Protein AF-A0A3B8ICH8-F1 (afdb_monomer_lite)

Sequence (86 aa):
TSFWVAKQLKQNAPKARRWAYVWNTFGLLDILATSALASMLTQRAMTTGSQGVEALASFPFCFIPAFAPATIIFLHLTIYRRLRQV

Secondary structure (DSSP, 8-state):
-HHHHHHHHHTT-TTHHHHHHHHHHHHHHHHHHHHHHHHHHHHHHHHHT-TTHHHHHSTTTTHHHHHHHHHHHHHHHHHHHHHHH-

Radius of gyration: 17.43 Å; chains: 1; bounding box: 40×22×45 Å

Structure (mmCIF, N/CA/C/O backbone):
data_AF-A0A3B8ICH8-F1
#
_entry.id   AF-A0A3B8ICH8-F1
#
loop_
_atom_site.group_PDB
_atom_site.id
_atom_site.type_symbol
_atom_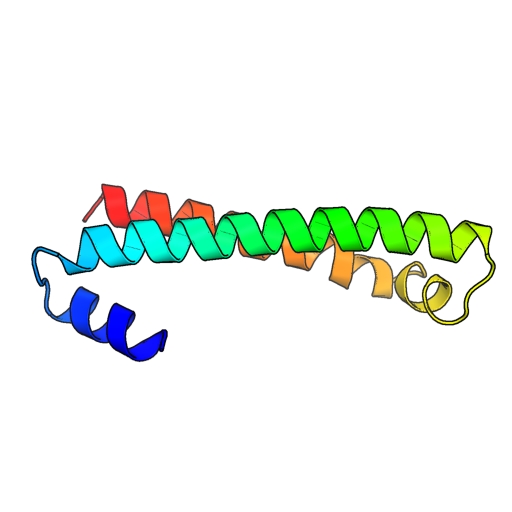site.label_atom_id
_atom_site.label_alt_id
_atom_site.label_comp_id
_atom_site.label_asym_id
_atom_site.label_entity_id
_atom_site.label_seq_id
_atom_site.pdbx_PDB_ins_code
_atom_site.Cartn_x
_atom_site.Cartn_y
_atom_site.Cartn_z
_atom_site.occupancy
_atom_site.B_iso_or_equiv
_atom_site.auth_seq_id
_atom_site.auth_comp_id
_atom_site.auth_asym_id
_atom_site.auth_atom_id
_atom_site.pdbx_PDB_model_num
ATOM 1 N N . THR A 1 1 ? 5.450 0.920 18.006 1.00 60.84 1 THR A N 1
ATOM 2 C CA . THR A 1 1 ? 4.443 2.008 17.943 1.00 60.84 1 THR A CA 1
ATOM 3 C C . THR A 1 1 ? 3.055 1.502 17.554 1.00 60.84 1 THR A C 1
ATOM 5 O O . THR A 1 1 ? 2.123 1.753 18.307 1.00 60.84 1 THR A O 1
ATOM 8 N N . SER A 1 2 ? 2.889 0.696 16.498 1.00 60.81 2 SER A N 1
ATOM 9 C CA . SER A 1 2 ? 1.573 0.164 16.064 1.00 60.81 2 SER A CA 1
ATOM 10 C C . SER A 1 2 ? 0.852 -0.728 17.095 1.00 60.81 2 SER A C 1
ATOM 12 O O . SER A 1 2 ? -0.371 -0.683 17.212 1.00 60.81 2 SER A O 1
ATOM 14 N N . PHE A 1 3 ? 1.601 -1.482 17.911 1.00 67.31 3 PHE A N 1
ATOM 15 C CA . PHE A 1 3 ? 1.050 -2.318 18.991 1.00 67.31 3 PHE A CA 1
ATOM 16 C C . PHE A 1 3 ? 0.278 -1.510 20.051 1.00 67.31 3 PHE A C 1
ATOM 18 O O . PHE A 1 3 ? -0.712 -1.982 20.607 1.00 67.31 3 PHE A O 1
ATOM 25 N N . TRP A 1 4 ? 0.693 -0.266 20.306 1.00 67.00 4 TRP A N 1
ATOM 26 C CA . TRP A 1 4 ? 0.052 0.601 21.295 1.00 67.00 4 TRP A CA 1
ATOM 27 C C . TRP A 1 4 ? -1.331 1.067 20.826 1.00 67.00 4 TRP A C 1
ATOM 29 O O . TRP A 1 4 ? -2.298 1.002 21.585 1.00 67.00 4 TRP A O 1
ATOM 39 N N . VAL A 1 5 ? -1.447 1.442 19.547 1.00 63.81 5 VAL A N 1
ATOM 40 C CA . VAL A 1 5 ? -2.722 1.831 18.923 1.00 63.81 5 VAL A CA 1
ATOM 41 C C . VAL A 1 5 ? -3.686 0.642 18.887 1.00 63.81 5 VAL A C 1
ATOM 43 O O . VAL A 1 5 ? -4.851 0.788 19.253 1.00 63.81 5 VAL A O 1
ATOM 46 N N . ALA A 1 6 ? -3.195 -0.555 18.545 1.00 70.56 6 ALA A N 1
ATOM 47 C CA . ALA A 1 6 ? -3.998 -1.780 18.556 1.00 70.56 6 ALA A CA 1
ATOM 48 C C . ALA A 1 6 ? -4.517 -2.135 19.965 1.00 70.56 6 ALA A C 1
ATOM 50 O O . ALA A 1 6 ? -5.683 -2.497 20.130 1.00 70.56 6 ALA A O 1
ATOM 51 N N . LYS A 1 7 ? -3.680 -1.978 21.000 1.00 72.25 7 LYS A N 1
ATOM 52 C CA . LYS A 1 7 ? -4.066 -2.211 22.401 1.00 72.25 7 LYS A CA 1
ATOM 53 C C . LYS A 1 7 ? -5.132 -1.217 22.881 1.00 72.25 7 LYS A C 1
ATOM 55 O O . LYS A 1 7 ? -6.091 -1.631 23.524 1.00 72.25 7 LYS A O 1
ATOM 60 N N . GLN A 1 8 ? -5.003 0.060 22.523 1.00 64.38 8 GLN A N 1
ATOM 61 C CA . GLN A 1 8 ? -5.980 1.117 22.829 1.00 64.38 8 GLN A CA 1
ATOM 62 C C . GLN A 1 8 ? -7.334 0.885 22.136 1.00 64.38 8 GLN A C 1
ATOM 64 O O . GLN A 1 8 ? -8.384 1.090 22.744 1.00 64.38 8 GLN A O 1
ATOM 69 N N . LEU A 1 9 ? -7.315 0.399 20.889 1.00 65.25 9 LEU A N 1
ATOM 70 C CA . LEU A 1 9 ? -8.512 -0.026 20.151 1.00 65.25 9 LEU A CA 1
ATOM 71 C C . LEU A 1 9 ? -9.213 -1.207 20.831 1.00 65.25 9 LEU A C 1
ATOM 73 O O . LEU A 1 9 ? -10.429 -1.184 20.985 1.00 65.25 9 LEU A O 1
ATOM 77 N N . LYS A 1 10 ? -8.452 -2.207 21.298 1.00 71.44 10 LYS A N 1
ATOM 78 C CA . LYS A 1 10 ? -8.997 -3.351 22.051 1.00 71.44 10 LYS A CA 1
ATOM 79 C C . LYS A 1 10 ? -9.629 -2.929 23.384 1.00 71.44 10 LYS A C 1
ATOM 81 O O . LYS A 1 10 ? -10.545 -3.586 23.860 1.00 71.44 10 LYS A O 1
ATOM 86 N N . GLN A 1 11 ? -9.144 -1.842 23.982 1.00 73.50 11 GLN A N 1
ATOM 87 C CA . GLN A 1 11 ? -9.637 -1.303 25.252 1.00 73.50 11 GLN A CA 1
ATOM 88 C C . GLN A 1 11 ? -10.813 -0.319 25.093 1.00 73.50 11 GLN A C 1
ATOM 90 O O . GLN A 1 11 ? -11.226 0.269 26.088 1.00 73.50 11 GLN A O 1
ATOM 95 N N . ASN A 1 12 ? -11.361 -0.132 23.879 1.00 64.56 12 ASN A N 1
ATOM 96 C CA . ASN A 1 12 ? -12.477 0.785 23.587 1.00 64.56 12 ASN A CA 1
ATOM 97 C C . ASN A 1 12 ? -12.277 2.210 24.138 1.00 64.56 12 ASN A C 1
ATOM 99 O O . ASN A 1 12 ? -13.237 2.904 24.476 1.00 64.56 12 ASN A O 1
ATOM 103 N N . ALA A 1 13 ? -11.029 2.681 24.228 1.00 67.38 13 ALA A N 1
ATOM 104 C CA . ALA A 1 13 ? -10.782 4.026 24.720 1.00 67.38 13 ALA A CA 1
ATOM 105 C C . ALA A 1 13 ? -11.406 5.051 23.747 1.00 67.38 13 ALA A C 1
ATOM 107 O O . ALA A 1 13 ? -11.167 4.973 22.537 1.00 67.38 13 ALA A O 1
ATOM 108 N N . PRO A 1 14 ? -12.153 6.061 24.231 1.00 65.25 14 PRO A N 1
ATOM 109 C CA . PRO A 1 14 ? -12.937 6.962 23.375 1.00 65.25 14 PRO A CA 1
ATOM 110 C C . PRO A 1 14 ? -12.080 7.758 22.376 1.00 65.25 14 PRO A C 1
ATOM 112 O O . PRO A 1 14 ? -12.552 8.175 21.320 1.00 65.25 14 PRO A O 1
ATOM 115 N N . LYS A 1 15 ? -10.786 7.942 22.670 1.00 73.88 15 LYS A N 1
ATOM 116 C CA . LYS A 1 15 ? -9.820 8.609 21.783 1.00 73.88 15 LYS A CA 1
ATOM 117 C C . LYS A 1 15 ? -9.080 7.652 20.839 1.00 73.88 15 LYS A C 1
ATOM 119 O O . LYS A 1 15 ? -8.496 8.124 19.865 1.00 73.88 15 LYS A O 1
ATOM 124 N N . ALA A 1 16 ? -9.121 6.337 21.071 1.00 76.12 16 ALA A N 1
ATOM 125 C CA . ALA A 1 16 ? -8.403 5.349 20.260 1.00 76.12 16 ALA A CA 1
ATOM 126 C C . ALA A 1 16 ? -8.862 5.362 18.798 1.00 76.12 16 ALA A C 1
ATOM 128 O O . ALA A 1 16 ? -8.040 5.251 17.893 1.00 76.12 16 ALA A O 1
ATOM 129 N N . ARG A 1 17 ? -10.159 5.591 18.557 1.00 77.38 17 ARG A N 1
ATOM 130 C CA . ARG A 1 17 ? -10.730 5.692 17.207 1.00 77.38 17 ARG A CA 1
ATOM 131 C C . ARG A 1 17 ? -10.160 6.876 16.426 1.00 77.38 17 ARG A C 1
ATOM 133 O O . ARG A 1 17 ? -9.759 6.707 15.281 1.00 77.38 17 ARG A O 1
ATOM 140 N N . ARG A 1 18 ? -10.061 8.060 17.048 1.00 81.88 18 ARG A N 1
ATOM 141 C CA . ARG A 1 18 ? -9.455 9.246 16.412 1.00 81.88 18 ARG A CA 1
ATOM 142 C C . ARG A 1 18 ? -7.982 9.013 16.089 1.00 81.88 18 ARG A C 1
ATOM 144 O O . ARG A 1 18 ? -7.560 9.304 14.976 1.00 81.88 18 ARG A O 1
ATOM 151 N N . TRP A 1 19 ? -7.229 8.430 17.022 1.00 84.12 19 TRP A N 1
ATOM 152 C CA . TRP A 1 19 ? -5.828 8.078 16.786 1.00 84.12 19 TRP A CA 1
ATOM 153 C C . TRP A 1 19 ? -5.663 7.050 15.666 1.00 84.12 19 TRP A C 1
ATOM 155 O O . TRP A 1 19 ? -4.771 7.202 14.838 1.00 84.12 19 TRP A O 1
ATOM 165 N N . ALA A 1 20 ? -6.548 6.057 15.586 1.00 86.25 20 ALA A N 1
ATOM 166 C CA . ALA A 1 20 ?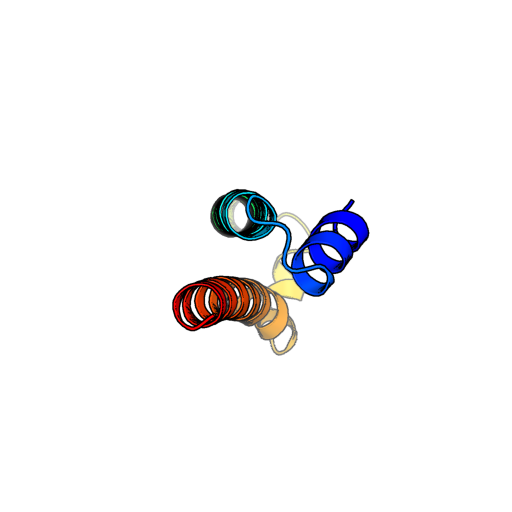 -6.549 5.077 14.509 1.00 86.25 20 ALA A CA 1
ATOM 167 C C . ALA A 1 20 ? -6.858 5.707 13.145 1.00 86.25 20 ALA A C 1
ATOM 169 O O . ALA A 1 20 ? -6.189 5.378 12.172 1.00 86.25 20 ALA A O 1
ATOM 170 N N . TYR A 1 21 ? -7.812 6.643 13.072 1.00 88.06 21 TYR A N 1
ATOM 171 C CA . TYR A 1 21 ? -8.075 7.406 11.848 1.00 88.06 21 TYR A CA 1
ATOM 172 C C . TYR A 1 21 ? -6.843 8.191 11.403 1.00 88.06 21 TYR A C 1
ATOM 174 O O . TYR A 1 21 ? -6.432 8.057 10.257 1.00 88.06 21 TYR A O 1
ATOM 182 N N . VAL A 1 22 ? -6.234 8.963 12.308 1.00 90.38 22 VAL A N 1
ATOM 183 C CA . VAL A 1 22 ? -5.034 9.758 12.008 1.00 90.38 22 VAL A CA 1
ATOM 184 C C . VAL A 1 22 ? -3.891 8.855 11.544 1.00 90.38 22 VAL A C 1
ATOM 186 O O . VAL A 1 22 ? -3.299 9.110 10.500 1.00 90.38 22 VAL A O 1
ATOM 189 N N . TRP A 1 23 ? -3.629 7.761 12.263 1.00 89.62 23 TRP A N 1
ATOM 190 C CA . TRP A 1 23 ? -2.578 6.805 11.913 1.00 89.62 23 TRP A CA 1
ATOM 191 C C . TRP A 1 23 ? -2.815 6.151 10.548 1.00 89.62 23 TRP A C 1
ATOM 193 O O . TRP A 1 23 ? -1.895 6.041 9.741 1.00 89.62 23 TRP A O 1
ATOM 203 N N . ASN A 1 24 ? -4.060 5.759 10.263 1.00 92.56 24 ASN A N 1
ATOM 204 C CA . ASN A 1 24 ? -4.431 5.169 8.982 1.00 92.56 24 ASN A CA 1
ATOM 205 C C . ASN A 1 24 ? -4.269 6.168 7.825 1.00 92.56 24 ASN A C 1
ATOM 207 O O . ASN A 1 24 ? -3.827 5.775 6.753 1.00 92.56 24 ASN A O 1
ATOM 211 N N . THR A 1 25 ? -4.570 7.452 8.050 1.00 92.69 25 THR A N 1
ATOM 212 C CA . THR A 1 25 ? -4.388 8.516 7.048 1.00 92.69 25 THR A CA 1
ATOM 213 C C . THR A 1 25 ? -2.924 8.817 6.777 1.00 92.69 25 THR A C 1
ATOM 215 O O . THR A 1 25 ? -2.547 8.934 5.615 1.00 92.69 25 THR A O 1
ATOM 218 N N . PHE A 1 26 ? -2.090 8.901 7.815 1.00 94.06 26 PHE A N 1
ATOM 219 C CA . PHE A 1 26 ? -0.650 9.086 7.629 1.00 94.06 26 PHE A CA 1
ATOM 220 C C . PHE A 1 26 ? -0.025 7.915 6.868 1.00 94.06 26 PHE A C 1
ATOM 222 O O . PHE A 1 26 ? 0.716 8.149 5.919 1.00 94.06 26 PHE A O 1
ATOM 229 N N . GLY A 1 27 ? -0.375 6.674 7.222 1.00 92.12 27 GLY A N 1
ATOM 230 C CA . GLY A 1 27 ? 0.100 5.494 6.496 1.00 92.12 27 GLY A CA 1
ATOM 231 C C . GLY A 1 27 ? -0.364 5.465 5.036 1.00 92.12 27 GLY A C 1
ATOM 232 O O . GLY A 1 27 ? 0.426 5.168 4.147 1.00 92.12 27 GLY A O 1
ATOM 233 N N . LEU A 1 28 ? -1.617 5.848 4.764 1.00 94.38 28 LEU A N 1
ATOM 234 C CA . LEU A 1 28 ? -2.118 5.933 3.393 1.00 94.38 28 LEU A CA 1
ATOM 235 C C . LEU A 1 28 ? -1.357 6.985 2.571 1.00 94.38 28 LEU A C 1
ATOM 237 O O . LEU A 1 28 ? -0.987 6.715 1.432 1.00 94.38 28 LEU A O 1
ATOM 241 N N . LEU A 1 29 ? -1.115 8.170 3.139 1.00 95.88 29 LEU A N 1
ATOM 242 C CA . LEU A 1 29 ? -0.393 9.247 2.458 1.00 95.88 29 LEU A CA 1
ATOM 243 C C . LEU A 1 29 ? 1.052 8.841 2.145 1.00 95.88 29 LEU A C 1
ATOM 245 O O . LEU A 1 29 ? 1.518 9.078 1.034 1.00 95.88 29 LEU A O 1
ATOM 249 N N . ASP A 1 30 ? 1.727 8.185 3.087 1.00 94.06 30 ASP A N 1
ATOM 250 C CA . ASP A 1 30 ? 3.091 7.679 2.912 1.00 94.06 30 ASP A CA 1
ATOM 251 C C . ASP A 1 30 ? 3.191 6.660 1.765 1.00 94.06 30 ASP A C 1
ATOM 253 O O . ASP A 1 30 ? 4.058 6.763 0.895 1.00 94.06 30 ASP A O 1
ATOM 257 N N . ILE A 1 31 ? 2.241 5.724 1.683 1.00 94.62 31 ILE A N 1
ATOM 258 C CA . ILE A 1 31 ? 2.187 4.736 0.597 1.00 94.62 31 ILE A CA 1
ATOM 259 C C . ILE A 1 31 ? 1.904 5.397 -0.754 1.00 94.62 31 ILE A C 1
ATOM 261 O O . ILE A 1 31 ? 2.530 5.039 -1.754 1.00 94.62 31 ILE A O 1
ATOM 265 N N . LEU A 1 32 ? 1.012 6.390 -0.802 1.00 95.31 32 LEU A N 1
ATOM 266 C CA . LEU A 1 32 ? 0.759 7.158 -2.023 1.00 95.31 32 LEU A CA 1
ATOM 267 C C . LEU A 1 32 ? 2.020 7.905 -2.476 1.00 95.31 32 LEU A C 1
ATOM 269 O O . LEU A 1 32 ? 2.410 7.779 -3.636 1.00 95.31 32 LEU A O 1
ATOM 273 N N . ALA A 1 33 ? 2.696 8.606 -1.564 1.00 95.44 33 ALA A N 1
ATOM 274 C CA . ALA A 1 33 ? 3.932 9.325 -1.858 1.00 95.44 33 ALA A CA 1
ATOM 275 C C . ALA A 1 33 ? 5.045 8.376 -2.329 1.00 95.44 33 ALA A C 1
ATOM 277 O O . ALA A 1 33 ? 5.676 8.623 -3.355 1.00 95.44 33 ALA A O 1
ATOM 278 N N . THR A 1 34 ? 5.233 7.256 -1.632 1.00 94.12 34 THR A N 1
ATOM 279 C CA . THR A 1 34 ? 6.238 6.244 -1.973 1.00 94.12 34 THR A CA 1
ATOM 280 C C . THR A 1 34 ? 5.951 5.609 -3.333 1.00 94.12 34 THR A C 1
ATOM 282 O O . THR A 1 34 ? 6.864 5.470 -4.141 1.00 94.12 34 THR A O 1
ATOM 285 N N . SER A 1 35 ? 4.692 5.276 -3.638 1.00 93.12 35 SER A N 1
ATOM 286 C CA . SER A 1 35 ? 4.317 4.696 -4.937 1.00 93.12 35 SER A CA 1
ATOM 287 C C . SER A 1 35 ? 4.513 5.671 -6.106 1.00 93.12 35 SER A C 1
ATOM 289 O O . SER A 1 35 ? 5.011 5.279 -7.167 1.00 93.12 35 SER A O 1
ATOM 291 N N . ALA A 1 36 ? 4.199 6.955 -5.903 1.00 93.38 36 ALA A N 1
ATOM 292 C CA . ALA A 1 36 ? 4.431 8.003 -6.890 1.00 93.38 36 ALA A CA 1
ATOM 293 C C . ALA A 1 36 ? 5.932 8.218 -7.124 1.00 93.38 36 ALA A C 1
ATOM 295 O O . ALA A 1 36 ? 6.389 8.224 -8.269 1.00 93.38 36 ALA A O 1
ATOM 296 N N . LEU A 1 37 ? 6.712 8.320 -6.044 1.00 93.88 37 LEU A N 1
ATOM 297 C CA . LEU A 1 37 ? 8.160 8.484 -6.117 1.00 93.88 37 LEU A CA 1
ATOM 298 C C . LEU A 1 37 ? 8.821 7.286 -6.806 1.00 93.88 37 LEU A C 1
ATOM 300 O O . LEU A 1 37 ? 9.646 7.481 -7.695 1.00 93.88 37 LEU A O 1
ATOM 304 N N . ALA A 1 38 ? 8.429 6.062 -6.446 1.00 90.38 38 ALA A N 1
ATOM 305 C CA . ALA A 1 38 ? 8.920 4.843 -7.079 1.00 90.38 38 ALA A CA 1
ATOM 306 C C . ALA A 1 38 ? 8.651 4.863 -8.589 1.00 90.38 38 ALA A C 1
ATOM 308 O O . ALA A 1 38 ? 9.571 4.648 -9.368 1.00 90.38 38 ALA A O 1
ATOM 309 N N . SER A 1 39 ? 7.438 5.229 -9.010 1.00 89.12 39 SER A N 1
ATOM 310 C CA . SER A 1 39 ? 7.081 5.320 -10.434 1.00 89.12 39 SER A CA 1
ATOM 311 C C . SER A 1 39 ? 7.946 6.343 -11.185 1.00 89.12 39 SER A C 1
ATOM 313 O O . SER A 1 39 ? 8.468 6.051 -12.261 1.00 89.12 3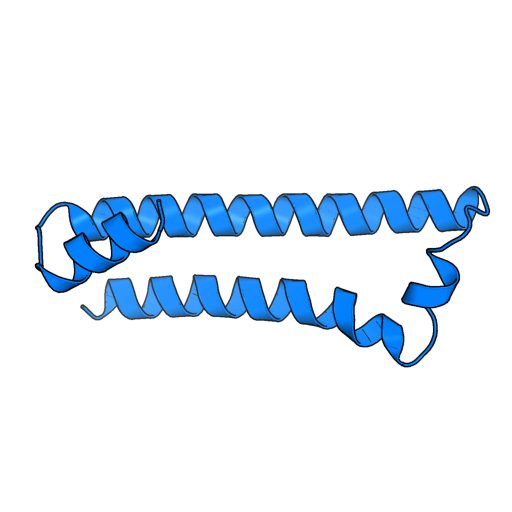9 SER A O 1
ATOM 315 N N . MET A 1 40 ? 8.157 7.526 -10.598 1.00 90.94 40 MET A N 1
ATOM 316 C CA . MET A 1 40 ? 8.995 8.577 -11.188 1.00 90.94 40 MET A CA 1
ATOM 317 C C . MET A 1 40 ? 10.472 8.171 -11.268 1.00 90.94 40 MET A C 1
ATOM 319 O O . MET A 1 40 ? 11.130 8.413 -12.281 1.00 90.94 40 MET A O 1
ATOM 323 N N . LEU A 1 41 ? 11.006 7.562 -10.207 1.00 89.25 41 LEU A N 1
ATOM 324 C CA . LEU A 1 41 ? 12.392 7.101 -10.156 1.00 89.25 41 LEU A CA 1
ATOM 325 C C . LEU A 1 41 ? 12.628 5.950 -11.130 1.00 89.25 41 LEU A C 1
ATOM 327 O O . LEU A 1 41 ? 13.630 5.967 -11.838 1.00 89.25 41 LEU A O 1
ATOM 331 N N . THR A 1 42 ? 11.693 5.006 -11.225 1.00 86.62 42 THR A N 1
ATOM 332 C CA . THR A 1 42 ? 11.728 3.913 -12.200 1.00 86.62 42 THR A CA 1
ATOM 333 C C . THR A 1 42 ? 11.754 4.451 -13.626 1.00 86.62 42 THR A C 1
ATOM 335 O O . THR A 1 42 ? 12.603 4.038 -14.409 1.00 86.62 42 THR A O 1
ATOM 338 N N . GLN A 1 43 ? 10.911 5.433 -13.956 1.00 86.00 43 GLN A N 1
ATOM 339 C CA . GLN A 1 43 ? 10.921 6.040 -15.287 1.00 86.00 43 GLN A CA 1
ATOM 340 C C . GLN A 1 43 ? 12.263 6.719 -15.602 1.00 86.00 43 GLN A C 1
ATOM 342 O O . GLN A 1 43 ? 12.808 6.536 -16.689 1.00 86.00 43 GLN A O 1
ATOM 347 N N . ARG A 1 44 ? 12.839 7.458 -14.644 1.00 86.06 44 ARG A N 1
ATOM 348 C CA . ARG A 1 44 ? 14.164 8.078 -14.815 1.00 86.06 44 ARG A CA 1
ATOM 349 C C . ARG A 1 44 ? 15.272 7.040 -14.966 1.00 86.06 44 ARG A C 1
ATOM 351 O O . ARG A 1 44 ? 16.102 7.175 -15.858 1.00 86.06 44 ARG A O 1
ATOM 358 N N . ALA A 1 45 ? 15.254 5.997 -14.148 1.00 85.19 45 ALA A N 1
ATOM 359 C CA . ALA A 1 45 ? 16.211 4.899 -14.188 1.00 85.19 45 ALA A CA 1
ATOM 360 C C . ALA A 1 45 ? 16.204 4.149 -15.530 1.00 85.19 45 ALA A C 1
ATOM 362 O O . ALA A 1 45 ? 17.266 3.773 -16.022 1.00 85.19 45 ALA A O 1
ATOM 363 N N . MET A 1 46 ? 15.029 3.994 -16.153 1.00 81.00 46 MET A N 1
ATOM 364 C CA . MET A 1 46 ? 14.912 3.430 -17.503 1.00 81.00 46 MET A CA 1
ATOM 365 C C . MET A 1 46 ? 15.565 4.329 -18.560 1.00 81.00 46 MET A C 1
ATOM 367 O O . MET A 1 46 ? 16.190 3.824 -19.484 1.00 81.00 46 MET A O 1
ATOM 371 N N . THR A 1 47 ? 15.472 5.657 -18.418 1.00 82.62 47 THR A N 1
ATOM 372 C CA . THR A 1 47 ? 16.112 6.597 -19.359 1.00 82.62 47 THR A CA 1
ATOM 373 C C . THR A 1 47 ? 17.623 6.731 -19.171 1.00 82.62 47 THR A C 1
ATOM 375 O O . THR A 1 47 ? 18.328 7.025 -20.130 1.00 82.62 47 THR A O 1
ATOM 378 N N . THR A 1 48 ? 18.138 6.518 -17.957 1.00 82.38 48 THR A N 1
ATOM 379 C CA . THR A 1 48 ? 19.573 6.625 -17.643 1.00 82.38 48 THR A CA 1
ATOM 380 C C . THR A 1 48 ? 20.320 5.291 -17.711 1.00 82.38 48 THR A C 1
ATOM 382 O O . THR A 1 48 ? 21.530 5.273 -17.501 1.00 82.38 48 THR A O 1
ATOM 385 N N . GLY A 1 49 ? 19.630 4.181 -18.005 1.00 71.94 49 GLY A N 1
ATOM 386 C CA . GLY A 1 49 ? 20.230 2.848 -18.116 1.00 71.94 49 GLY A CA 1
ATOM 387 C C . GLY A 1 49 ? 20.728 2.278 -16.783 1.00 71.94 49 GLY A C 1
ATOM 388 O O . GLY A 1 49 ? 21.694 1.518 -16.759 1.00 71.94 49 GLY A O 1
ATOM 389 N N . SER A 1 50 ? 20.125 2.667 -15.652 1.00 73.62 50 SER A N 1
ATOM 390 C CA . SER A 1 50 ? 20.608 2.223 -14.340 1.00 73.62 50 SER A CA 1
ATOM 391 C C . SER A 1 50 ? 20.282 0.744 -14.089 1.00 73.62 50 SER A C 1
ATOM 393 O O . SER A 1 50 ? 19.120 0.337 -14.185 1.00 73.62 50 SER A O 1
ATOM 395 N N . GLN A 1 51 ? 21.285 -0.043 -13.691 1.00 68.88 51 GLN A 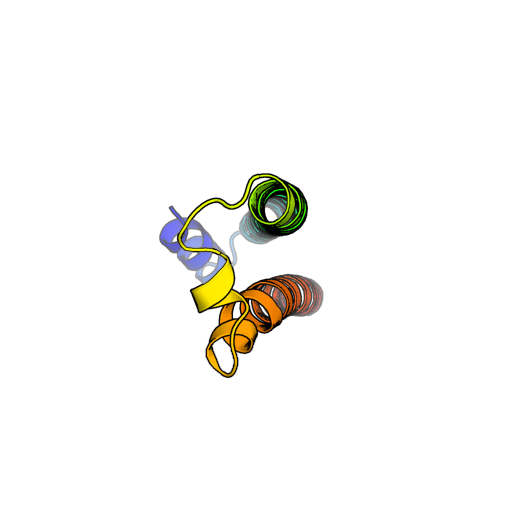N 1
ATOM 396 C CA . GLN A 1 51 ? 21.129 -1.461 -13.353 1.00 68.88 51 GLN A CA 1
ATOM 397 C C . GLN A 1 51 ? 20.118 -1.696 -12.213 1.00 68.88 51 GLN A C 1
ATOM 399 O O . GLN A 1 51 ? 20.135 -1.004 -11.197 1.00 68.88 51 GLN A O 1
ATOM 404 N N . GLY A 1 52 ? 19.266 -2.717 -12.367 1.00 71.12 52 GLY A N 1
ATOM 405 C CA . GLY A 1 52 ? 18.360 -3.229 -11.324 1.00 71.12 52 GLY A CA 1
ATOM 406 C C . GLY A 1 52 ? 16.866 -3.018 -11.593 1.00 71.12 52 GLY A C 1
ATOM 407 O O . GLY A 1 52 ? 16.053 -3.857 -11.208 1.00 71.12 52 GLY A O 1
ATOM 408 N N . VAL A 1 53 ? 16.491 -1.962 -12.321 1.00 75.12 53 VAL A N 1
ATOM 409 C CA . VAL A 1 53 ? 15.083 -1.707 -12.684 1.00 75.12 53 VAL A CA 1
ATOM 410 C C . VAL A 1 53 ? 14.571 -2.701 -13.722 1.00 75.12 53 VAL A C 1
ATOM 412 O O . VAL A 1 53 ? 13.430 -3.142 -13.629 1.00 75.12 53 VAL A O 1
ATOM 415 N N . GLU A 1 54 ? 15.417 -3.125 -14.659 1.00 79.06 54 GLU A N 1
ATOM 416 C CA . GLU A 1 54 ? 15.049 -4.102 -15.692 1.00 79.06 54 GLU A CA 1
ATOM 417 C C . GLU A 1 54 ? 14.655 -5.461 -15.104 1.00 79.06 54 GLU A C 1
ATOM 419 O O . GLU A 1 54 ? 13.672 -6.057 -15.537 1.00 79.06 54 GLU A O 1
ATOM 424 N N . ALA A 1 55 ? 15.354 -5.923 -14.062 1.00 80.69 55 ALA A N 1
ATOM 425 C CA . ALA A 1 55 ? 15.019 -7.172 -13.381 1.00 80.69 55 ALA A CA 1
ATOM 426 C C . ALA A 1 55 ? 13.635 -7.097 -12.715 1.00 80.69 55 ALA A C 1
ATOM 428 O O . ALA A 1 55 ? 12.833 -8.019 -12.849 1.00 80.69 55 ALA A O 1
ATOM 429 N N . LEU A 1 56 ? 13.321 -5.977 -12.055 1.00 80.56 56 LEU A N 1
ATOM 430 C CA . LEU A 1 56 ? 12.012 -5.743 -11.435 1.00 80.56 56 LEU A CA 1
ATOM 431 C C . LEU A 1 56 ? 10.902 -5.461 -12.457 1.00 80.56 56 LEU A C 1
ATOM 433 O O . LEU A 1 56 ? 9.740 -5.720 -12.165 1.00 80.56 56 LEU A O 1
ATOM 437 N N . ALA A 1 57 ? 11.238 -4.946 -13.641 1.00 82.81 57 ALA A N 1
ATOM 438 C CA . ALA A 1 57 ? 10.302 -4.748 -14.746 1.00 82.81 57 ALA A CA 1
ATOM 439 C C . ALA A 1 57 ? 10.063 -6.033 -15.562 1.00 82.81 57 ALA A C 1
ATOM 441 O O . ALA A 1 57 ? 9.065 -6.130 -16.277 1.00 82.81 57 ALA A O 1
ATOM 442 N N . SER A 1 58 ? 10.949 -7.025 -15.448 1.00 88.00 58 SER A N 1
ATOM 443 C CA . SER A 1 58 ? 10.823 -8.304 -16.143 1.00 88.00 58 SER A CA 1
ATOM 444 C C . SER A 1 58 ? 9.730 -9.193 -15.544 1.00 88.00 58 SER A C 1
ATOM 446 O O . SER A 1 58 ? 9.446 -9.177 -14.342 1.00 88.00 58 SER A O 1
ATOM 448 N N . PHE A 1 59 ? 9.103 -9.997 -16.399 1.00 86.50 59 PHE A N 1
ATOM 449 C CA . PHE A 1 59 ? 8.164 -11.018 -15.956 1.00 86.50 59 PHE A CA 1
ATOM 450 C C . PHE A 1 59 ? 8.923 -12.161 -15.255 1.00 86.50 59 PHE A C 1
ATOM 452 O O . PHE A 1 59 ? 9.923 -12.625 -15.807 1.00 86.50 59 PHE A O 1
ATOM 459 N N . PRO A 1 60 ? 8.471 -12.659 -14.083 1.00 89.75 60 PRO A N 1
ATOM 460 C CA . PRO A 1 60 ? 7.221 -12.347 -13.368 1.00 89.75 60 PRO A CA 1
ATOM 461 C C . PRO A 1 60 ? 7.364 -11.305 -12.240 1.00 89.75 60 PRO A C 1
ATOM 463 O O . PRO A 1 60 ? 6.404 -11.032 -11.518 1.00 89.75 60 PRO A O 1
ATOM 466 N N . PHE A 1 61 ? 8.555 -10.743 -12.037 1.00 87.88 61 PHE A N 1
ATOM 467 C CA . PHE A 1 61 ? 8.865 -9.885 -10.889 1.00 87.88 61 PHE A CA 1
ATOM 468 C C . PHE A 1 61 ? 8.123 -8.544 -10.899 1.00 87.88 61 PHE A C 1
ATOM 470 O O . PHE A 1 61 ? 7.881 -7.985 -9.828 1.00 87.88 61 PHE A O 1
ATOM 477 N N . CYS A 1 62 ? 7.664 -8.088 -12.067 1.00 87.81 62 CYS A N 1
ATOM 478 C CA . CYS A 1 62 ? 6.846 -6.883 -12.222 1.00 87.81 62 CYS A CA 1
ATOM 479 C C . CYS A 1 62 ? 5.529 -6.908 -11.429 1.00 87.81 62 CYS A C 1
ATOM 481 O O . CYS A 1 62 ? 4.981 -5.852 -11.111 1.00 87.81 62 CYS A O 1
ATOM 483 N N . PHE A 1 63 ? 5.045 -8.088 -11.028 1.00 89.94 63 PHE A N 1
ATOM 484 C CA . PHE A 1 63 ? 3.855 -8.211 -10.190 1.00 89.94 63 PHE A CA 1
ATOM 485 C C . PHE A 1 63 ? 4.046 -7.665 -8.775 1.00 89.94 63 PHE A C 1
ATOM 487 O O . PHE A 1 63 ? 3.111 -7.105 -8.207 1.00 89.94 63 PHE A O 1
ATOM 494 N N . ILE A 1 64 ? 5.242 -7.778 -8.199 1.00 88.81 64 ILE A N 1
ATOM 495 C CA . ILE A 1 64 ? 5.497 -7.343 -6.819 1.00 88.81 64 ILE A CA 1
ATOM 496 C C . ILE A 1 64 ? 5.245 -5.832 -6.658 1.00 88.81 64 ILE A C 1
ATOM 498 O O . ILE A 1 64 ? 4.380 -5.461 -5.857 1.00 88.81 64 ILE A O 1
ATOM 502 N N . PRO A 1 65 ? 5.922 -4.943 -7.417 1.00 88.44 65 PRO A N 1
ATOM 503 C CA . PRO A 1 65 ? 5.678 -3.508 -7.320 1.00 88.44 65 PRO A CA 1
ATOM 504 C C . PRO A 1 65 ? 4.301 -3.099 -7.859 1.00 88.44 65 PRO A C 1
ATOM 506 O O . PRO A 1 65 ? 3.778 -2.079 -7.422 1.00 88.44 65 PRO A O 1
ATOM 509 N N . ALA A 1 66 ? 3.684 -3.879 -8.754 1.00 89.06 66 ALA A N 1
ATOM 510 C CA . ALA A 1 66 ? 2.342 -3.586 -9.257 1.00 89.06 66 ALA A CA 1
ATOM 511 C C . ALA A 1 66 ? 1.243 -3.848 -8.208 1.00 89.06 66 ALA A C 1
ATOM 513 O O . ALA A 1 66 ? 0.324 -3.044 -8.052 1.00 89.06 66 ALA A O 1
ATOM 514 N N . PHE A 1 67 ? 1.331 -4.953 -7.462 1.00 92.75 67 PHE A N 1
ATOM 515 C CA . PHE A 1 67 ? 0.276 -5.368 -6.532 1.00 92.75 67 PHE A CA 1
ATOM 516 C C . PHE A 1 67 ? 0.478 -4.886 -5.097 1.00 92.75 67 PHE A C 1
ATOM 518 O O . PHE A 1 67 ? -0.516 -4.663 -4.397 1.00 92.75 67 PHE A O 1
ATOM 525 N N . ALA A 1 68 ? 1.718 -4.719 -4.628 1.00 91.62 68 ALA A N 1
ATOM 526 C CA . ALA A 1 68 ? 1.969 -4.347 -3.235 1.00 91.62 68 ALA A CA 1
ATOM 527 C C . ALA A 1 68 ? 1.335 -2.990 -2.850 1.00 91.62 68 ALA A C 1
ATOM 529 O O . ALA A 1 68 ? 0.590 -2.962 -1.864 1.00 91.62 68 ALA A O 1
ATOM 530 N N . PRO A 1 69 ? 1.498 -1.893 -3.624 1.00 92.75 69 PRO A N 1
ATOM 531 C CA . PRO A 1 69 ? 0.855 -0.617 -3.308 1.00 92.75 69 PRO A CA 1
ATOM 532 C C . PRO A 1 69 ? -0.672 -0.719 -3.321 1.00 92.75 69 PRO A C 1
ATOM 534 O O . PRO A 1 69 ? -1.331 -0.261 -2.389 1.00 92.75 69 PRO A O 1
ATOM 537 N N . ALA A 1 70 ? -1.241 -1.385 -4.332 1.00 93.50 70 ALA A N 1
ATOM 538 C CA . ALA A 1 70 ? -2.687 -1.559 -4.460 1.00 93.50 70 ALA A CA 1
ATOM 539 C C . ALA A 1 70 ? -3.283 -2.332 -3.270 1.00 93.50 70 ALA A C 1
ATOM 541 O O . ALA A 1 70 ? -4.309 -1.936 -2.715 1.00 93.50 70 ALA A O 1
ATOM 542 N N . THR A 1 71 ? -2.606 -3.394 -2.828 1.00 95.06 71 THR A N 1
ATOM 543 C CA . THR A 1 71 ? -3.034 -4.217 -1.687 1.00 95.06 71 THR A CA 1
ATOM 544 C C . THR A 1 71 ? -2.977 -3.433 -0.377 1.00 95.06 71 THR A C 1
ATOM 546 O O . THR A 1 71 ? -3.902 -3.501 0.434 1.00 95.06 71 THR A O 1
ATOM 549 N N . ILE A 1 72 ? -1.920 -2.643 -0.168 1.00 94.25 72 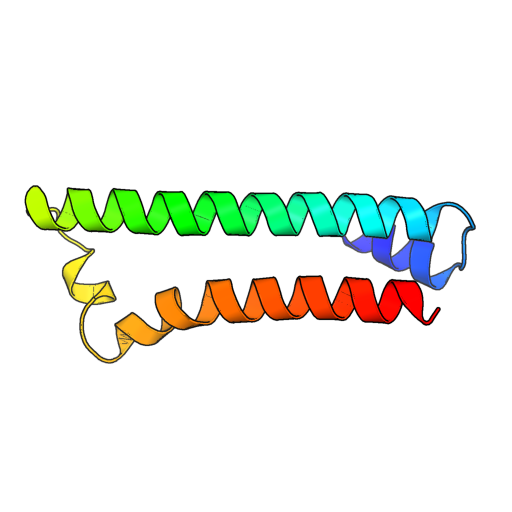ILE A N 1
ATOM 550 C CA . ILE A 1 72 ? -1.775 -1.826 1.042 1.00 94.25 72 ILE A CA 1
ATOM 551 C C . ILE A 1 72 ? -2.828 -0.709 1.070 1.00 94.25 72 ILE A C 1
ATOM 553 O O . ILE A 1 72 ? -3.482 -0.508 2.095 1.00 94.25 72 ILE A O 1
ATOM 557 N N . ILE A 1 73 ? -3.078 -0.035 -0.059 1.00 94.88 73 ILE A N 1
ATOM 558 C CA . ILE A 1 73 ? -4.158 0.958 -0.181 1.00 94.88 73 ILE A CA 1
ATOM 559 C C . ILE A 1 73 ? -5.512 0.312 0.140 1.00 94.88 73 ILE A C 1
ATOM 561 O O . ILE A 1 73 ? -6.287 0.855 0.931 1.00 94.88 73 ILE A O 1
ATOM 565 N N . PHE A 1 74 ? -5.787 -0.874 -0.409 1.00 95.56 74 PHE A N 1
ATOM 566 C CA . PHE A 1 74 ? -7.008 -1.622 -0.112 1.00 95.56 74 PHE A CA 1
ATOM 567 C C . PHE A 1 74 ? -7.167 -1.915 1.389 1.00 95.56 74 PHE A C 1
ATOM 569 O O . PHE A 1 74 ? -8.265 -1.763 1.940 1.00 95.56 74 PHE A O 1
ATOM 576 N N . LEU A 1 75 ? -6.082 -2.272 2.081 1.00 94.44 75 LEU A N 1
ATOM 577 C CA . LEU A 1 75 ? -6.100 -2.494 3.525 1.00 94.44 75 LEU A CA 1
ATOM 578 C C . LEU A 1 75 ? -6.454 -1.209 4.289 1.00 94.44 75 LEU A C 1
ATOM 580 O O . LEU A 1 75 ? -7.335 -1.238 5.149 1.00 94.44 75 LEU A O 1
ATOM 584 N N . HIS A 1 76 ? -5.847 -0.071 3.940 1.00 93.94 76 HIS A N 1
ATOM 585 C CA . HIS A 1 76 ? -6.175 1.226 4.542 1.00 93.94 76 HIS A CA 1
ATOM 586 C C . HIS A 1 76 ? -7.650 1.601 4.345 1.00 93.94 76 HIS A C 1
ATOM 588 O O . HIS A 1 76 ? -8.314 2.037 5.292 1.00 93.94 76 HIS A O 1
ATOM 594 N N . LEU A 1 77 ? -8.198 1.383 3.146 1.00 93.62 77 LEU A N 1
ATOM 595 C CA . LEU A 1 77 ? -9.619 1.604 2.865 1.00 93.62 77 LEU A CA 1
ATOM 596 C C . LEU A 1 77 ? -10.513 0.687 3.708 1.00 93.62 77 LEU A C 1
ATOM 598 O O . LEU A 1 77 ? -11.514 1.133 4.274 1.00 93.62 77 LEU A O 1
ATOM 602 N N . THR A 1 78 ? -10.134 -0.582 3.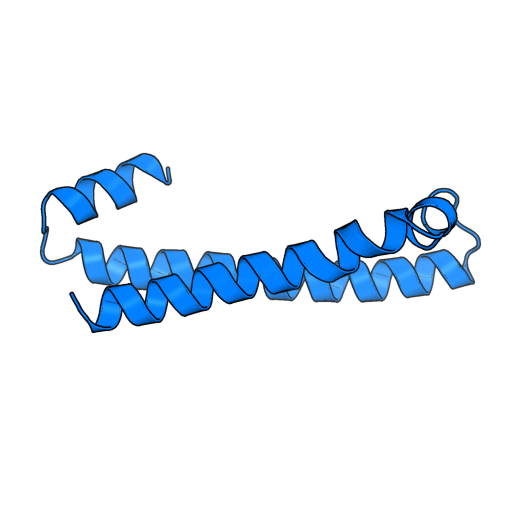846 1.00 93.12 78 THR A N 1
ATOM 603 C CA . THR A 1 78 ? -10.857 -1.560 4.669 1.00 93.12 78 THR A CA 1
ATOM 604 C C . THR A 1 78 ? -10.839 -1.170 6.149 1.00 93.12 78 THR A C 1
ATOM 606 O O . THR A 1 78 ? -11.874 -1.248 6.816 1.00 93.12 78 THR A O 1
ATOM 609 N N . ILE A 1 79 ? -9.715 -0.655 6.658 1.00 89.88 79 ILE A N 1
ATOM 610 C CA . ILE A 1 79 ? -9.605 -0.138 8.028 1.00 89.88 79 ILE A CA 1
ATOM 611 C C . ILE A 1 79 ? -10.557 1.044 8.241 1.00 89.88 79 ILE A C 1
ATOM 613 O O . ILE A 1 79 ? -11.271 1.064 9.242 1.00 89.88 79 ILE A O 1
ATOM 617 N N . TYR A 1 80 ? -10.660 1.990 7.301 1.00 90.12 80 TYR A N 1
ATOM 618 C CA . TYR A 1 80 ? -11.629 3.087 7.422 1.00 90.12 80 TYR A CA 1
ATOM 619 C C . TYR A 1 80 ? -13.077 2.599 7.456 1.00 90.12 80 TYR A C 1
ATOM 621 O O . TYR A 1 80 ? -13.880 3.121 8.236 1.00 90.12 80 TYR A O 1
ATOM 629 N N . ARG A 1 81 ? -13.416 1.596 6.634 1.00 88.56 81 ARG A N 1
ATOM 630 C CA . ARG A 1 81 ? -14.752 0.979 6.641 1.00 88.56 81 ARG A CA 1
ATOM 631 C C . ARG A 1 81 ? -15.033 0.326 7.991 1.00 88.56 81 ARG A C 1
ATOM 633 O O . ARG A 1 81 ? -16.093 0.567 8.564 1.00 88.56 81 ARG A O 1
ATOM 640 N N . ARG A 1 82 ? -14.068 -0.417 8.540 1.00 85.62 82 ARG A N 1
ATOM 641 C CA . ARG A 1 82 ? -14.194 -1.050 9.858 1.00 85.62 82 ARG A CA 1
ATOM 642 C C . ARG A 1 82 ? -14.342 -0.018 10.973 1.00 85.62 82 ARG A C 1
ATOM 644 O O . ARG A 1 82 ? -15.242 -0.147 11.791 1.00 85.62 82 ARG A O 1
ATOM 651 N N . LEU A 1 83 ? -13.517 1.027 10.974 1.00 84.38 83 LEU A N 1
ATOM 652 C CA . LEU A 1 83 ? -13.589 2.114 11.951 1.00 84.38 83 LEU A CA 1
ATOM 653 C C . LEU A 1 83 ? -14.882 2.924 11.854 1.00 84.38 83 LEU A C 1
ATOM 655 O O . LEU A 1 83 ? -15.191 3.623 12.808 1.00 84.38 83 LEU A O 1
ATOM 659 N N . ARG A 1 84 ? -15.622 2.882 10.737 1.00 82.50 84 ARG A N 1
ATOM 660 C CA . ARG A 1 84 ? -16.951 3.506 10.616 1.00 82.50 84 ARG A CA 1
ATOM 661 C C . ARG A 1 84 ? -18.053 2.640 11.241 1.00 82.50 84 ARG A C 1
ATOM 663 O O . ARG A 1 84 ? -18.994 3.201 11.786 1.00 82.50 84 ARG A O 1
ATOM 670 N N . GLN A 1 85 ? -17.938 1.316 11.127 1.00 74.31 85 GLN A N 1
ATOM 671 C CA . GLN A 1 85 ? -18.943 0.343 11.582 1.00 74.31 85 GLN A CA 1
ATOM 672 C C . GLN A 1 85 ? -18.872 0.018 13.082 1.00 74.31 85 GLN A C 1
ATOM 674 O O . GLN A 1 85 ? -19.872 -0.419 13.641 1.00 74.31 85 GLN A O 1
ATOM 679 N N . VAL A 1 86 ? -17.702 0.199 13.703 1.00 58.78 86 VAL A N 1
ATOM 680 C CA . VAL A 1 86 ? -17.492 0.133 15.164 1.00 58.78 86 VAL A CA 1
ATOM 681 C C . VAL A 1 86 ? -17.772 1.500 15.782 1.00 58.78 86 VAL A C 1
ATOM 683 O O . VAL A 1 86 ? -18.323 1.553 16.896 1.00 58.78 86 VAL A O 1
#

pLDDT: mean 83.8, std 10.35, range [58.78, 95.88]

Foldseek 3Di:
DVVVLVVCVVVVPPCSLVVLLVVLVVQLVVLVVVLVVVVVVLVVCVVVVPPDSVVCVDPPNVVCSVVPSVVSNVVSVVSVVVSVVD